Protein AF-A0A2N5KLJ8-F1 (afdb_monomer_lite)

Secondary structure (DSSP, 8-state):
------HHHHHHHHHHHHHHHHHHHHHHHHHHHHHHHHHHHTT---BHHHHHT--S---TT---SS-----SSSPPPP---PPPPPB-

Radius of gyration: 17.75 Å; chains: 1; bounding box: 42×29×48 Å

Sequence (88 aa):
MVPDLDPEDREKRLKFNQLLADSLV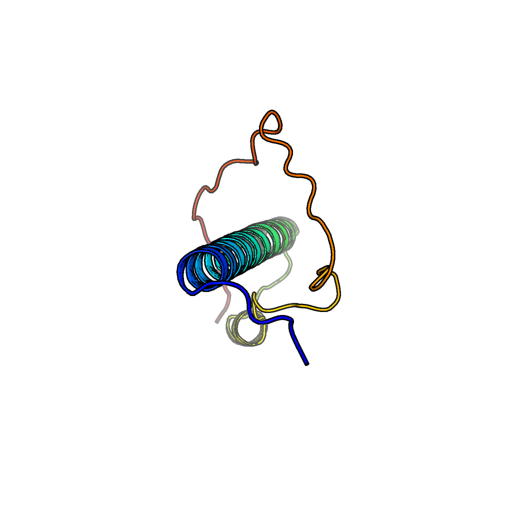LQNAADMTRVLRSLAQEGYPLRREEVSQLSPYLTEHVKRFGDYVVDLETVPDPLDGQMPELAD

Structure (mmCIF, N/CA/C/O backbone):
data_AF-A0A2N5KLJ8-F1
#
_entry.id   AF-A0A2N5KLJ8-F1
#
loop_
_atom_site.group_PDB
_atom_site.id
_atom_site.type_symbol
_atom_site.label_atom_id
_atom_site.label_alt_id
_atom_site.label_comp_id
_atom_site.label_asym_id
_atom_site.label_entity_id
_atom_site.label_seq_id
_atom_site.pdbx_PDB_ins_code
_atom_site.Cartn_x
_atom_site.Cartn_y
_atom_site.Cartn_z
_atom_site.occupancy
_atom_site.B_iso_or_equiv
_atom_site.auth_seq_id
_atom_site.auth_comp_id
_atom_site.auth_asym_id
_atom_site.auth_atom_id
_atom_site.pdbx_PDB_model_num
ATOM 1 N N . MET A 1 1 ? 16.920 -16.942 -21.199 1.00 44.12 1 MET A N 1
ATOM 2 C CA . MET A 1 1 ? 17.999 -16.016 -21.593 1.00 44.12 1 MET A CA 1
ATOM 3 C C . MET A 1 1 ? 17.350 -14.664 -21.818 1.00 44.12 1 MET A C 1
ATOM 5 O O . MET A 1 1 ? 16.596 -14.523 -22.770 1.00 44.12 1 MET A O 1
ATOM 9 N N . VAL A 1 2 ? 17.502 -13.736 -20.872 1.00 54.53 2 VAL A N 1
ATOM 10 C CA . VAL A 1 2 ? 17.124 -12.331 -21.101 1.00 54.53 2 VAL A CA 1
ATOM 11 C C . VAL A 1 2 ? 18.112 -11.808 -22.154 1.00 54.53 2 VAL A C 1
ATOM 13 O O . VAL A 1 2 ? 19.278 -12.195 -22.062 1.00 54.53 2 VAL A O 1
ATOM 16 N N . PRO A 1 3 ? 17.698 -11.029 -23.170 1.00 54.97 3 PRO A N 1
ATOM 17 C CA . PRO A 1 3 ? 18.649 -10.433 -24.106 1.00 54.97 3 PRO A CA 1
ATOM 18 C C . PRO A 1 3 ? 19.725 -9.680 -23.319 1.00 54.97 3 PRO A C 1
ATOM 20 O O . PRO A 1 3 ? 19.418 -9.165 -22.238 1.00 54.97 3 PRO A O 1
ATOM 23 N N . ASP A 1 4 ? 20.949 -9.603 -23.843 1.00 67.31 4 ASP A N 1
ATOM 24 C CA . ASP A 1 4 ? 21.965 -8.677 -23.336 1.00 67.31 4 ASP A CA 1
ATOM 25 C C . ASP A 1 4 ? 21.445 -7.244 -23.523 1.00 67.31 4 ASP A C 1
ATOM 27 O O . ASP A 1 4 ? 21.719 -6.578 -24.516 1.00 67.31 4 ASP A O 1
ATOM 31 N N . LEU A 1 5 ? 20.615 -6.788 -22.583 1.00 67.56 5 LEU A N 1
ATOM 32 C CA . LEU A 1 5 ? 20.362 -5.374 -22.387 1.00 67.56 5 LEU A CA 1
ATOM 33 C C . LEU A 1 5 ? 21.680 -4.748 -21.980 1.00 67.56 5 LEU A C 1
ATOM 35 O O . LEU A 1 5 ? 22.395 -5.299 -21.123 1.00 67.56 5 LEU A O 1
ATOM 39 N N . ASP A 1 6 ? 21.967 -3.605 -22.593 1.00 88.00 6 ASP A N 1
ATOM 40 C CA . ASP A 1 6 ? 23.110 -2.806 -22.210 1.00 88.00 6 ASP A CA 1
ATOM 41 C C . ASP A 1 6 ? 23.057 -2.489 -20.695 1.00 88.00 6 ASP A C 1
ATOM 43 O O . ASP A 1 6 ? 22.005 -2.599 -20.040 1.00 88.00 6 ASP A O 1
ATOM 47 N N . PRO A 1 7 ? 24.208 -2.190 -20.074 1.00 89.00 7 PRO A N 1
ATOM 48 C CA . PRO A 1 7 ? 24.255 -1.947 -18.636 1.00 89.00 7 PRO A CA 1
ATOM 49 C C . PRO A 1 7 ? 23.307 -0.832 -18.170 1.00 89.00 7 PRO A C 1
ATOM 51 O O . PRO A 1 7 ? 22.761 -0.927 -17.070 1.00 89.00 7 PRO A O 1
ATOM 54 N N . GLU A 1 8 ? 23.080 0.186 -19.002 1.00 90.12 8 GLU A N 1
ATOM 55 C CA . GLU A 1 8 ? 22.254 1.347 -18.671 1.00 90.12 8 GLU A CA 1
ATOM 56 C C . GLU A 1 8 ? 20.761 0.984 -18.618 1.00 90.12 8 GLU A C 1
ATOM 58 O O . GLU A 1 8 ? 20.062 1.300 -17.653 1.00 90.12 8 GLU A O 1
ATOM 63 N N . ASP A 1 9 ? 20.263 0.249 -19.606 1.00 87.94 9 ASP A N 1
ATOM 64 C CA . ASP A 1 9 ? 18.884 -0.216 -19.663 1.00 87.94 9 ASP A CA 1
ATOM 65 C C . ASP A 1 9 ? 18.582 -1.234 -18.562 1.00 87.94 9 ASP A C 1
ATOM 67 O O . ASP A 1 9 ? 17.471 -1.276 -18.019 1.00 87.94 9 ASP A O 1
ATOM 71 N N . ARG A 1 10 ? 19.575 -2.045 -18.180 1.00 83.81 10 ARG A N 1
ATOM 72 C CA . ARG A 1 10 ? 19.461 -2.935 -17.020 1.00 83.81 10 ARG A CA 1
ATOM 73 C C . ARG A 1 10 ? 19.288 -2.142 -15.728 1.00 83.81 10 ARG A C 1
ATOM 75 O O . ARG A 1 10 ? 18.425 -2.487 -14.919 1.00 83.81 10 ARG A O 1
ATOM 82 N N . GLU A 1 11 ? 20.075 -1.087 -15.544 1.00 90.44 11 GLU A N 1
ATOM 83 C CA . GLU A 1 11 ? 19.975 -0.206 -14.382 1.00 90.44 11 GLU A CA 1
ATOM 84 C C . GLU A 1 11 ? 18.616 0.508 -14.333 1.00 90.44 11 GLU A C 1
ATOM 86 O O . GLU A 1 11 ? 17.965 0.515 -13.285 1.00 90.44 11 GLU A O 1
ATOM 91 N N . LYS A 1 12 ? 18.137 1.031 -15.469 1.00 87.81 12 LYS A N 1
ATOM 92 C CA . LYS A 1 12 ? 16.803 1.647 -15.582 1.00 87.81 12 LYS A CA 1
ATOM 93 C C . LYS A 1 12 ? 15.698 0.675 -15.178 1.00 87.81 12 LYS A C 1
ATOM 95 O O . LYS A 1 12 ? 14.838 1.030 -14.375 1.00 87.81 12 LYS A O 1
ATOM 100 N N . ARG A 1 13 ? 15.743 -0.567 -15.675 1.00 85.50 13 ARG A N 1
ATOM 101 C CA . ARG A 1 13 ? 14.762 -1.609 -15.320 1.00 85.50 13 ARG A CA 1
ATOM 102 C C . ARG A 1 13 ? 14.801 -1.967 -13.840 1.00 85.50 13 ARG A C 1
ATOM 104 O O . ARG A 1 13 ? 13.745 -2.129 -13.236 1.00 85.50 13 ARG A O 1
ATOM 111 N N . LEU A 1 14 ? 15.992 -2.081 -13.250 1.00 88.12 14 LEU A N 1
ATOM 112 C CA . LEU A 1 14 ? 16.132 -2.366 -11.821 1.00 88.12 14 LEU A CA 1
ATOM 113 C C . LEU A 1 14 ? 15.511 -1.248 -10.975 1.00 88.12 14 LEU A C 1
ATOM 115 O O . LEU A 1 14 ? 14.700 -1.529 -10.097 1.00 88.12 14 LEU A O 1
ATOM 119 N N . LYS A 1 15 ? 15.846 0.011 -11.276 1.00 89.81 15 LYS A N 1
ATOM 120 C CA . LYS A 1 15 ? 15.316 1.185 -10.569 1.00 89.81 15 LYS A CA 1
ATOM 121 C C . LYS A 1 15 ? 13.804 1.313 -10.719 1.00 89.81 15 LYS A C 1
ATOM 123 O O . LYS A 1 15 ? 13.117 1.563 -9.735 1.00 89.81 15 LYS A O 1
ATOM 128 N N . PHE A 1 16 ? 13.288 1.103 -11.927 1.00 86.81 16 PHE A N 1
ATOM 129 C CA . PHE A 1 16 ? 11.854 1.135 -12.194 1.00 86.81 16 PHE A CA 1
ATOM 130 C C . PHE A 1 16 ? 11.104 0.060 -11.402 1.00 86.81 16 PHE A C 1
ATOM 132 O O . PHE A 1 16 ? 10.124 0.363 -10.730 1.00 86.81 16 PHE A O 1
ATOM 139 N N . ASN A 1 17 ? 11.597 -1.181 -11.419 1.00 85.44 17 ASN A N 1
ATOM 140 C CA . ASN A 1 17 ? 10.983 -2.270 -10.663 1.00 85.44 17 ASN A CA 1
ATOM 141 C C . ASN A 1 17 ? 11.029 -2.024 -9.154 1.00 85.44 17 ASN A C 1
ATOM 143 O O . ASN A 1 17 ? 10.062 -2.338 -8.467 1.00 85.44 17 ASN A O 1
ATOM 147 N N . GLN A 1 18 ? 12.132 -1.466 -8.646 1.00 89.19 18 GLN A N 1
ATOM 148 C CA . GLN A 1 18 ? 12.249 -1.106 -7.236 1.00 89.19 18 GLN A CA 1
ATOM 149 C C . GLN A 1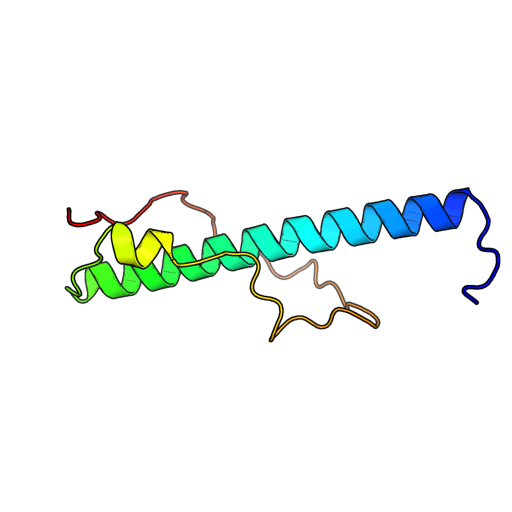 18 ? 11.218 -0.039 -6.858 1.00 89.19 18 GLN A C 1
ATOM 151 O O . GLN A 1 18 ? 10.462 -0.235 -5.914 1.00 89.19 18 GLN A O 1
ATOM 156 N N . LEU A 1 19 ? 11.127 1.037 -7.645 1.00 89.44 19 LEU A N 1
ATOM 157 C CA . LEU A 1 19 ? 10.152 2.102 -7.427 1.00 89.44 19 LEU A CA 1
ATOM 158 C C . LEU A 1 19 ? 8.718 1.562 -7.439 1.00 89.44 19 LEU A C 1
ATOM 160 O O . LEU A 1 19 ? 7.951 1.854 -6.529 1.00 89.44 19 LEU A O 1
ATOM 164 N N . LEU A 1 20 ? 8.369 0.740 -8.433 1.00 86.25 20 LEU A N 1
ATOM 165 C CA . LEU A 1 20 ? 7.048 0.120 -8.507 1.00 86.25 20 LEU A CA 1
ATOM 166 C C . LEU A 1 20 ? 6.751 -0.759 -7.290 1.00 86.25 20 LEU A C 1
ATOM 168 O O . LEU A 1 20 ? 5.649 -0.692 -6.751 1.00 86.25 20 LEU A O 1
ATOM 172 N N . ALA A 1 21 ? 7.710 -1.583 -6.861 1.00 85.75 21 ALA A N 1
ATOM 173 C CA . ALA A 1 21 ? 7.539 -2.445 -5.697 1.00 85.75 21 ALA A CA 1
ATOM 174 C C . ALA A 1 21 ? 7.310 -1.622 -4.421 1.00 85.75 21 ALA A C 1
ATOM 176 O O . ALA A 1 21 ? 6.387 -1.923 -3.665 1.00 85.75 21 ALA A O 1
ATOM 177 N N . ASP A 1 22 ? 8.094 -0.563 -4.214 1.00 89.81 22 ASP A N 1
ATOM 178 C CA . ASP A 1 22 ? 7.970 0.309 -3.044 1.00 89.81 22 ASP A CA 1
ATOM 179 C C . ASP A 1 22 ? 6.638 1.074 -3.046 1.00 89.81 22 ASP A C 1
ATOM 181 O O . ASP A 1 22 ? 5.948 1.11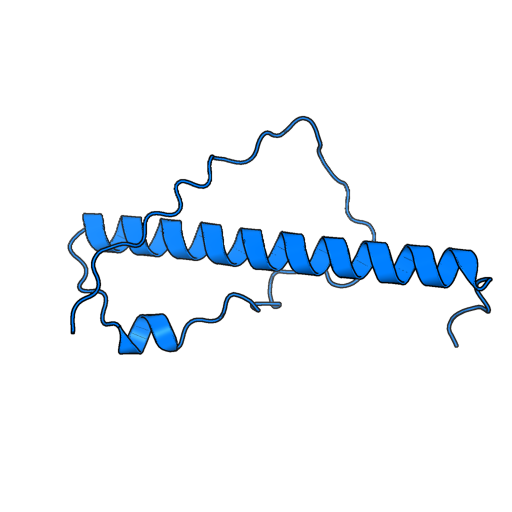8 -2.026 1.00 89.81 22 ASP A O 1
ATOM 185 N N . SER A 1 23 ? 6.225 1.615 -4.198 1.00 87.94 23 SER A N 1
ATOM 186 C CA . SER A 1 23 ? 4.924 2.280 -4.354 1.00 87.94 23 SER A CA 1
ATOM 187 C C . SER A 1 23 ? 3.754 1.337 -4.076 1.00 87.94 23 SER A C 1
ATOM 189 O O . SER A 1 23 ? 2.796 1.717 -3.407 1.00 87.94 23 SER A O 1
ATOM 191 N N . LEU A 1 24 ? 3.838 0.094 -4.548 1.00 86.81 24 LEU A N 1
ATOM 192 C CA . LEU A 1 24 ? 2.806 -0.913 -4.337 1.00 86.81 24 LEU A CA 1
ATOM 193 C C . LEU A 1 24 ? 2.693 -1.323 -2.862 1.00 86.81 24 LEU A C 1
ATOM 195 O O . LEU A 1 24 ? 1.590 -1.392 -2.326 1.00 86.81 24 LEU A O 1
ATOM 199 N N . VAL A 1 25 ? 3.822 -1.581 -2.194 1.00 89.12 25 VAL A N 1
ATOM 200 C CA . VAL A 1 25 ? 3.842 -1.936 -0.764 1.00 89.12 25 VAL A CA 1
ATOM 201 C C . VAL A 1 25 ? 3.267 -0.799 0.077 1.00 89.12 25 VAL A C 1
ATOM 203 O O . VAL A 1 25 ? 2.497 -1.055 1.005 1.00 89.12 25 VAL A O 1
ATOM 206 N N . LEU A 1 26 ? 3.592 0.450 -0.267 1.00 89.00 26 LEU A N 1
ATOM 207 C CA . LEU A 1 26 ? 3.022 1.623 0.387 1.00 89.00 26 LEU A CA 1
ATOM 208 C C . LEU A 1 26 ? 1.499 1.688 0.208 1.00 89.00 26 LEU A C 1
ATOM 210 O O . LEU A 1 26 ? 0.786 1.880 1.192 1.00 89.00 26 LEU A O 1
ATOM 214 N N . 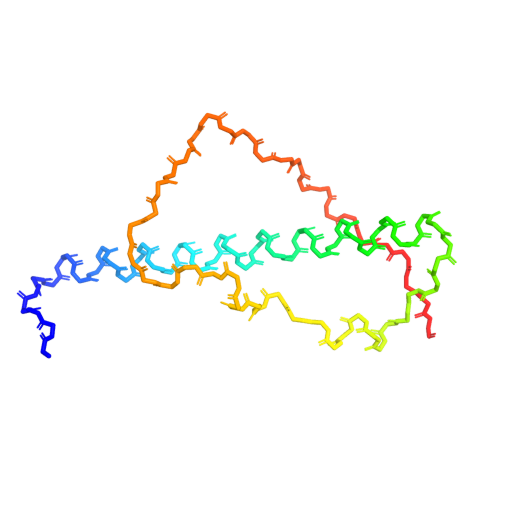GLN A 1 27 ? 1.001 1.498 -1.017 1.00 87.12 27 GLN A N 1
ATOM 215 C CA . GLN A 1 27 ? -0.435 1.524 -1.299 1.00 87.12 27 GLN A CA 1
ATOM 216 C C . GLN A 1 27 ? -1.176 0.405 -0.553 1.00 87.12 27 GLN A C 1
ATOM 218 O O . GLN A 1 27 ? -2.174 0.672 0.112 1.00 87.12 27 GLN A O 1
ATOM 223 N N . ASN A 1 28 ? -0.636 -0.818 -0.554 1.00 88.81 28 ASN A N 1
ATOM 224 C CA . ASN A 1 28 ? -1.191 -1.934 0.213 1.00 88.81 28 ASN A CA 1
ATOM 225 C C . ASN A 1 28 ? -1.297 -1.595 1.705 1.00 88.81 28 ASN A C 1
ATOM 227 O O . ASN A 1 28 ? -2.347 -1.791 2.313 1.00 88.81 28 ASN A O 1
ATOM 231 N N . ALA A 1 29 ? -0.226 -1.064 2.303 1.00 89.88 29 ALA A N 1
ATOM 232 C CA . ALA A 1 29 ? -0.232 -0.678 3.711 1.00 89.88 29 ALA A CA 1
ATOM 233 C C . ALA A 1 29 ? -1.268 0.422 4.006 1.00 89.88 29 ALA A C 1
ATOM 235 O O . ALA A 1 29 ? -1.956 0.366 5.030 1.00 89.88 29 ALA A O 1
ATOM 236 N N . ALA A 1 30 ? -1.405 1.402 3.108 1.00 89.25 30 ALA A N 1
ATOM 237 C CA . ALA A 1 30 ? -2.388 2.474 3.228 1.00 89.25 30 ALA A CA 1
ATOM 238 C C . ALA A 1 30 ? -3.825 1.939 3.182 1.00 89.25 30 ALA A C 1
ATOM 240 O O . ALA A 1 30 ? -4.628 2.257 4.062 1.00 89.25 30 ALA A O 1
ATOM 241 N N . ASP A 1 31 ? -4.133 1.078 2.214 1.00 88.56 31 ASP A N 1
ATOM 242 C CA . ASP A 1 31 ? -5.464 0.492 2.053 1.00 88.56 31 ASP A CA 1
ATOM 243 C C . ASP A 1 31 ? -5.816 -0.435 3.217 1.00 88.56 31 ASP A C 1
ATOM 245 O O . ASP A 1 31 ? -6.904 -0.334 3.784 1.00 88.56 31 ASP A O 1
ATOM 249 N N . MET A 1 32 ? -4.873 -1.270 3.660 1.00 89.69 32 MET A N 1
ATOM 250 C CA . MET A 1 32 ? -5.048 -2.102 4.853 1.00 89.69 32 MET A CA 1
ATOM 251 C C . MET A 1 32 ? -5.351 -1.250 6.090 1.00 89.69 32 MET A C 1
ATOM 253 O O . MET A 1 32 ? -6.271 -1.561 6.842 1.00 89.69 32 MET A O 1
ATOM 257 N N . THR A 1 33 ? -4.624 -0.147 6.284 1.00 90.00 33 THR A N 1
ATOM 258 C CA . THR A 1 33 ? -4.844 0.766 7.418 1.00 90.00 33 THR A CA 1
ATOM 259 C C . THR A 1 33 ? -6.227 1.418 7.361 1.00 90.00 33 THR A C 1
ATOM 261 O O . THR A 1 33 ? -6.889 1.544 8.393 1.00 90.00 33 THR A O 1
ATOM 264 N N . ARG A 1 34 ? -6.704 1.788 6.165 1.00 89.81 34 ARG A N 1
ATOM 265 C CA . ARG A 1 34 ? -8.059 2.330 5.971 1.00 89.81 34 ARG A CA 1
ATOM 266 C C . ARG A 1 34 ? -9.131 1.318 6.341 1.00 89.81 34 ARG A C 1
ATOM 268 O O . ARG A 1 34 ? -10.034 1.655 7.099 1.00 89.81 34 ARG A O 1
ATOM 275 N N . VAL A 1 35 ? -8.996 0.081 5.866 1.00 90.69 35 VAL A N 1
ATOM 276 C CA . VAL A 1 35 ? -9.935 -1.006 6.178 1.00 90.69 35 VAL A CA 1
ATOM 277 C C . VAL A 1 35 ? -9.959 -1.287 7.679 1.00 90.69 35 VAL A C 1
ATOM 279 O O . VAL A 1 35 ? -11.035 -1.353 8.268 1.00 90.69 35 VAL A O 1
ATOM 282 N N . LEU A 1 36 ? -8.790 -1.380 8.323 1.00 91.56 36 LEU A N 1
ATOM 283 C CA . LEU A 1 36 ? -8.703 -1.544 9.777 1.00 91.56 36 LEU A CA 1
ATOM 284 C C . LEU A 1 36 ? -9.422 -0.401 10.503 1.00 91.56 36 LEU A C 1
ATOM 286 O O . LEU A 1 36 ? -10.179 -0.637 11.437 1.00 91.56 36 LEU A O 1
ATOM 290 N N . ARG A 1 37 ? -9.261 0.843 10.052 1.00 89.00 37 ARG A N 1
ATOM 291 C CA . ARG A 1 37 ? -9.963 1.977 10.657 1.00 89.00 37 ARG A CA 1
ATOM 292 C C . ARG A 1 37 ? -11.479 1.885 10.507 1.00 89.00 37 ARG A C 1
ATOM 294 O O . ARG A 1 37 ? -12.180 2.145 11.481 1.00 89.00 37 ARG A O 1
ATOM 301 N N . SER A 1 38 ? -11.981 1.515 9.331 1.00 91.31 38 SER A N 1
ATOM 302 C CA . SER A 1 38 ? -13.417 1.297 9.123 1.00 91.31 38 SER A CA 1
ATOM 303 C C . SER A 1 38 ? -13.954 0.222 10.070 1.00 91.31 38 SER A C 1
ATOM 305 O O . SER A 1 38 ? -14.947 0.456 10.751 1.00 91.31 38 SER A O 1
ATOM 307 N N . LEU A 1 39 ? -13.232 -0.893 10.227 1.00 92.38 39 LEU A N 1
ATOM 308 C CA . LEU A 1 39 ? -13.597 -1.949 11.176 1.00 92.38 39 LEU A CA 1
ATOM 309 C C . LEU A 1 39 ? -13.617 -1.451 12.630 1.00 92.38 39 LEU A C 1
ATOM 311 O O . LEU A 1 39 ? -14.556 -1.745 13.368 1.00 92.38 39 LEU A O 1
ATOM 315 N N . ALA A 1 40 ? -12.629 -0.652 13.040 1.00 90.38 40 ALA A N 1
ATOM 316 C CA . ALA A 1 40 ? -12.613 -0.051 14.374 1.00 90.38 40 ALA A CA 1
ATOM 317 C C . ALA A 1 40 ? -13.812 0.891 14.599 1.00 90.38 40 ALA A C 1
ATOM 319 O O . ALA A 1 40 ? -14.424 0.871 15.665 1.00 90.38 40 ALA A O 1
ATOM 320 N N . GLN A 1 41 ? -14.183 1.690 13.591 1.00 90.12 41 GLN A N 1
ATOM 321 C CA . GLN A 1 41 ? -15.343 2.593 13.646 1.00 90.12 41 GLN A CA 1
ATOM 322 C C . GLN A 1 41 ? -16.678 1.843 13.717 1.00 90.12 41 GLN A C 1
ATOM 324 O O . GLN A 1 41 ? -17.615 2.315 14.357 1.00 90.12 41 GLN A O 1
ATOM 329 N N . GLU A 1 42 ? -16.757 0.667 13.100 1.00 93.88 42 GLU A N 1
ATOM 330 C CA . GLU A 1 42 ? -17.904 -0.241 13.197 1.00 93.88 42 GL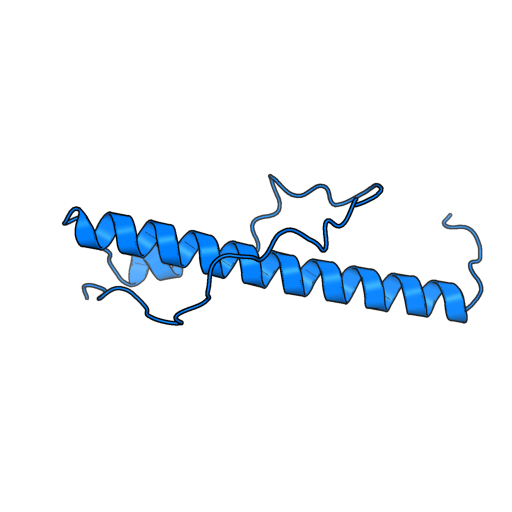U A CA 1
ATOM 331 C C . GLU A 1 42 ? -17.983 -0.966 14.558 1.00 93.88 42 GLU A C 1
ATOM 333 O O . GLU A 1 42 ? -18.973 -1.638 14.845 1.00 93.88 42 GLU A O 1
ATOM 338 N N . GLY A 1 43 ? -16.975 -0.800 15.424 1.00 91.12 43 GLY A N 1
ATOM 339 C CA . GLY A 1 43 ? -16.925 -1.386 16.763 1.00 91.12 43 GLY A CA 1
ATOM 340 C C . GLY A 1 43 ? -16.321 -2.789 16.814 1.00 91.12 43 GLY A C 1
ATOM 341 O O . GLY A 1 43 ? -16.453 -3.466 17.836 1.00 91.12 43 GLY A O 1
ATOM 342 N N . TYR A 1 44 ? -15.658 -3.243 15.744 1.00 90.56 44 TYR A N 1
ATOM 343 C CA . TYR A 1 44 ? -14.924 -4.506 15.781 1.00 90.56 44 TYR A CA 1
ATOM 344 C C . TYR A 1 44 ? -13.658 -4.361 16.640 1.00 90.56 44 TYR A C 1
ATOM 346 O O . TYR A 1 44 ? -12.874 -3.432 16.425 1.00 90.56 44 TYR A O 1
ATOM 354 N N . PRO A 1 45 ? -13.412 -5.280 17.590 1.00 87.62 45 PRO A N 1
ATOM 355 C CA . PRO A 1 45 ? -12.186 -5.268 18.374 1.00 87.62 45 PRO A CA 1
ATOM 356 C C . PRO A 1 45 ? -11.005 -5.691 17.494 1.00 87.62 45 PRO A C 1
ATOM 358 O O . PRO A 1 45 ? -10.975 -6.811 16.988 1.00 87.62 45 PRO A O 1
ATOM 361 N N . LEU A 1 46 ? -10.025 -4.805 17.325 1.00 90.00 46 LEU A N 1
ATOM 362 C CA . LEU A 1 46 ? -8.781 -5.102 16.613 1.00 90.00 46 LEU A CA 1
ATOM 363 C C . LEU A 1 46 ? -7.684 -5.430 17.620 1.00 90.00 46 LEU A C 1
ATOM 365 O O . LEU A 1 46 ? -7.181 -4.526 18.287 1.00 90.00 46 LEU A O 1
ATOM 369 N N . ARG A 1 47 ? -7.295 -6.703 17.730 1.00 91.25 47 ARG A N 1
ATOM 370 C CA . ARG A 1 47 ? -6.197 -7.105 18.619 1.00 91.25 47 ARG A CA 1
ATOM 371 C C . ARG A 1 47 ? -4.855 -6.890 17.945 1.00 91.25 47 ARG A C 1
ATOM 373 O O . ARG A 1 47 ? -4.691 -7.161 16.749 1.00 91.25 47 ARG A O 1
ATOM 380 N N . ARG A 1 48 ? -3.864 -6.445 18.714 1.00 87.81 48 ARG A N 1
ATOM 381 C CA . ARG A 1 48 ? -2.508 -6.218 18.204 1.00 87.81 48 ARG A CA 1
ATOM 382 C C . ARG A 1 48 ? -1.906 -7.480 17.578 1.00 87.81 48 ARG A C 1
ATOM 384 O O . ARG A 1 48 ? -1.236 -7.382 16.550 1.00 87.81 48 ARG A O 1
ATOM 391 N N . GLU A 1 49 ? -2.176 -8.656 18.139 1.00 90.19 49 GLU A N 1
ATOM 392 C CA . GLU A 1 49 ? -1.689 -9.941 17.627 1.00 90.19 49 GLU A CA 1
ATOM 393 C C . GLU A 1 49 ? -2.229 -10.209 16.225 1.00 90.19 49 GLU A C 1
ATOM 395 O O . GLU A 1 49 ? -1.477 -10.648 15.361 1.00 90.19 49 GLU A O 1
ATOM 400 N N . GLU A 1 50 ? -3.501 -9.903 15.971 1.00 88.50 50 GLU A N 1
ATOM 401 C CA . GLU A 1 50 ? -4.142 -10.129 14.673 1.00 88.50 50 GLU A CA 1
ATOM 402 C C . GLU A 1 50 ? -3.576 -9.197 13.610 1.00 88.50 50 GLU A C 1
ATOM 404 O O . GLU A 1 50 ? -3.205 -9.645 12.525 1.00 88.50 50 GLU A O 1
ATOM 409 N N . VAL A 1 51 ? -3.425 -7.913 13.946 1.00 89.31 51 VAL A N 1
ATOM 410 C CA . VAL A 1 51 ? -2.828 -6.926 13.039 1.00 89.31 51 VAL A CA 1
ATOM 411 C C . VAL A 1 51 ? -1.366 -7.273 12.744 1.00 89.31 51 VAL A C 1
ATOM 413 O O . VAL A 1 51 ? -0.915 -7.088 11.617 1.00 89.31 51 VAL A O 1
ATOM 416 N N . SER A 1 52 ? -0.635 -7.849 13.705 1.00 88.38 52 SER A N 1
ATOM 417 C CA . SER A 1 52 ? 0.763 -8.266 13.510 1.00 88.38 52 SER A CA 1
ATOM 418 C C . SER A 1 52 ? 0.944 -9.429 12.526 1.00 88.38 52 SER A C 1
ATOM 420 O O . SER A 1 52 ? 2.035 -9.596 11.983 1.00 88.38 52 SER A O 1
ATOM 422 N N . GLN A 1 53 ? -0.105 -10.225 12.281 1.00 88.88 53 GLN A N 1
ATOM 423 C CA . GLN A 1 53 ? -0.076 -11.295 11.276 1.00 88.88 53 GLN A CA 1
ATOM 424 C C . GLN A 1 53 ? -0.264 -10.765 9.851 1.00 88.88 53 GLN A C 1
ATOM 426 O O . GLN A 1 53 ? 0.004 -11.479 8.883 1.00 88.88 53 GLN A O 1
ATOM 431 N N . LEU A 1 54 ? -0.748 -9.530 9.704 1.00 89.06 54 LEU A N 1
ATOM 432 C CA . LEU A 1 54 ? -0.954 -8.925 8.402 1.00 89.06 54 LEU A CA 1
ATOM 433 C C . LEU A 1 54 ? 0.382 -8.463 7.816 1.00 89.06 54 LEU A C 1
ATOM 435 O O . LEU A 1 54 ? 1.237 -7.910 8.506 1.00 89.06 54 LEU A O 1
ATOM 439 N N . SER A 1 55 ? 0.547 -8.656 6.510 1.00 88.38 55 SER A N 1
ATOM 440 C CA . SER A 1 55 ? 1.730 -8.212 5.775 1.00 88.38 55 SER A CA 1
ATOM 441 C C . SER A 1 55 ? 1.317 -7.354 4.582 1.00 88.38 55 SER A C 1
ATOM 443 O O . SER A 1 55 ? 0.445 -7.774 3.821 1.00 88.38 55 SER A O 1
ATOM 445 N N . PRO A 1 56 ? 1.964 -6.196 4.356 1.00 86.06 56 PRO A N 1
ATOM 446 C CA . PRO A 1 56 ? 1.711 -5.374 3.173 1.00 86.06 56 PRO A CA 1
ATOM 447 C C . PRO A 1 56 ? 2.293 -5.989 1.886 1.00 86.06 56 PRO A C 1
ATOM 449 O O . PRO A 1 56 ? 2.024 -5.506 0.788 1.00 86.06 56 PRO A O 1
ATOM 452 N N . TYR A 1 57 ? 3.059 -7.083 1.987 1.00 83.56 57 TYR A N 1
ATOM 453 C CA . TYR A 1 57 ? 3.664 -7.797 0.856 1.00 83.56 57 TYR A CA 1
ATOM 454 C C . TYR A 1 57 ? 2.720 -8.831 0.217 1.00 83.56 57 TYR A C 1
ATOM 456 O O . TYR A 1 57 ? 3.140 -9.923 -0.172 1.00 83.56 57 TYR A O 1
ATOM 464 N N . LEU A 1 58 ? 1.432 -8.506 0.102 1.00 77.31 58 LEU A N 1
ATOM 465 C CA . LEU A 1 58 ? 0.478 -9.332 -0.635 1.00 77.31 58 LEU A CA 1
ATOM 466 C C . LEU A 1 58 ? 0.730 -9.185 -2.142 1.00 77.31 58 LEU A C 1
ATOM 468 O O . LEU A 1 58 ? 0.742 -8.081 -2.681 1.00 77.31 58 LEU A O 1
ATOM 472 N N . THR A 1 59 ? 0.950 -10.313 -2.823 1.00 73.69 59 THR A N 1
ATOM 473 C CA . THR A 1 59 ? 1.313 -10.347 -4.255 1.00 73.69 59 THR A CA 1
ATOM 474 C C . THR A 1 59 ? 0.258 -10.998 -5.146 1.00 73.69 59 THR A C 1
ATOM 476 O O . THR A 1 59 ? 0.384 -10.941 -6.365 1.00 73.69 59 THR A O 1
ATOM 479 N N . GLU A 1 60 ? -0.794 -11.580 -4.560 1.00 77.44 60 GLU A N 1
ATOM 480 C CA . GLU A 1 60 ? -1.829 -12.335 -5.281 1.00 77.44 60 GLU A CA 1
ATOM 481 C C . GLU A 1 60 ? -2.555 -11.491 -6.338 1.00 77.44 60 GLU A C 1
ATOM 483 O O . GLU A 1 60 ? -2.776 -11.948 -7.456 1.00 77.44 60 GLU A O 1
ATOM 488 N N . HIS A 1 61 ? -2.853 -10.232 -6.017 1.00 72.56 61 HIS A N 1
ATOM 489 C CA . HIS A 1 61 ? -3.594 -9.321 -6.896 1.00 72.56 61 HIS A CA 1
ATOM 490 C C . HIS A 1 61 ? -2.687 -8.475 -7.805 1.00 72.56 61 HIS A C 1
ATOM 492 O O . HIS A 1 61 ? -3.160 -7.580 -8.505 1.00 72.56 61 HIS A O 1
ATOM 498 N N . VAL A 1 62 ? -1.374 -8.723 -7.792 1.00 76.19 62 VAL A N 1
ATOM 499 C CA . VAL A 1 62 ? -0.377 -7.845 -8.411 1.00 76.19 62 VAL A CA 1
ATOM 500 C C . VAL A 1 62 ? 0.079 -8.428 -9.740 1.00 76.19 62 VAL A C 1
ATOM 502 O O . VAL A 1 62 ? 0.599 -9.544 -9.818 1.00 76.19 62 VAL A O 1
ATOM 505 N N . LYS A 1 63 ? -0.021 -7.635 -10.808 1.00 74.31 63 LYS A N 1
ATOM 506 C CA . LYS A 1 63 ? 0.488 -8.021 -12.126 1.00 74.31 63 LYS A CA 1
ATOM 507 C C . LYS A 1 63 ? 2.016 -7.896 -12.177 1.00 74.31 63 LYS A C 1
ATOM 509 O O . LYS A 1 63 ? 2.568 -6.930 -12.687 1.00 74.31 63 LYS A O 1
ATOM 514 N N . ARG A 1 64 ? 2.739 -8.889 -11.652 1.00 66.81 64 ARG A N 1
ATOM 515 C CA . ARG A 1 64 ? 4.217 -8.860 -11.564 1.00 66.81 64 ARG A CA 1
ATOM 516 C C . ARG A 1 64 ? 4.932 -8.732 -12.921 1.00 66.81 64 ARG A C 1
ATOM 518 O O . ARG A 1 64 ? 6.070 -8.273 -12.961 1.00 66.81 64 ARG A O 1
ATOM 525 N N . PHE A 1 65 ? 4.285 -9.139 -14.015 1.00 70.25 65 PHE A N 1
ATOM 526 C CA . PHE A 1 65 ? 4.841 -9.083 -15.367 1.00 70.25 65 PHE A CA 1
ATOM 527 C C . PHE A 1 65 ? 3.880 -8.425 -16.359 1.00 70.25 65 PHE A C 1
ATOM 529 O O . PHE A 1 65 ? 2.677 -8.691 -16.349 1.00 70.25 65 PHE A O 1
ATOM 536 N N . GLY A 1 66 ? 4.444 -7.643 -17.275 1.00 71.56 66 GLY A N 1
ATOM 537 C CA . GLY A 1 66 ? 3.722 -6.925 -18.322 1.00 71.56 66 GLY A CA 1
ATOM 538 C C . GLY A 1 66 ? 3.765 -5.418 -18.111 1.00 71.56 66 GLY A C 1
ATOM 539 O O . GLY A 1 66 ? 4.397 -4.929 -17.176 1.00 71.56 66 GLY A O 1
ATOM 540 N N . ASP A 1 67 ? 3.092 -4.696 -18.998 1.00 73.31 67 ASP A N 1
ATOM 541 C CA . ASP A 1 67 ? 3.106 -3.239 -18.976 1.00 73.31 67 ASP A CA 1
ATOM 542 C C . ASP A 1 67 ? 2.106 -2.700 -17.948 1.00 73.31 67 ASP A C 1
ATOM 544 O O . ASP A 1 67 ? 0.945 -3.130 -17.899 1.00 73.31 67 ASP A O 1
ATOM 548 N N . TYR A 1 68 ? 2.581 -1.762 -17.130 1.00 73.62 68 TYR A N 1
ATOM 549 C CA . TYR A 1 68 ? 1.755 -0.927 -16.268 1.00 73.62 68 TYR A CA 1
ATOM 550 C C . TYR A 1 68 ? 1.417 0.357 -17.021 1.00 73.62 68 TYR A C 1
ATOM 552 O O . TYR A 1 68 ? 2.313 1.075 -17.464 1.00 73.62 68 TYR A O 1
ATOM 560 N N . VAL A 1 69 ? 0.125 0.654 -17.150 1.00 78.06 69 VAL A N 1
ATOM 561 C CA . VAL A 1 69 ? -0.335 1.977 -17.577 1.00 78.06 69 VAL A CA 1
ATOM 562 C C . VAL A 1 69 ? -0.457 2.823 -16.319 1.00 78.06 69 VAL A C 1
ATOM 564 O O . VAL A 1 69 ? -1.239 2.494 -15.431 1.00 78.06 69 VAL A O 1
ATOM 567 N N . VAL A 1 70 ? 0.362 3.867 -16.223 1.00 76.88 70 VAL A N 1
ATOM 568 C CA . VAL A 1 70 ? 0.344 4.794 -15.090 1.00 76.88 70 VAL A CA 1
ATOM 569 C C . VAL A 1 70 ? -0.577 5.952 -15.442 1.00 76.88 70 VAL A C 1
ATOM 571 O O . VAL A 1 70 ? -0.337 6.654 -16.422 1.00 76.88 70 VAL A O 1
ATOM 574 N N . ASP A 1 71 ? -1.615 6.140 -14.638 1.00 83.69 71 ASP A N 1
ATOM 575 C CA . ASP A 1 71 ? -2.430 7.347 -14.663 1.00 83.69 71 ASP A CA 1
ATOM 576 C C . ASP A 1 71 ? -1.833 8.367 -13.684 1.00 83.69 71 ASP A C 1
ATOM 578 O O . ASP A 1 71 ? -1.669 8.077 -12.500 1.00 83.69 71 ASP A O 1
ATOM 582 N N . LEU A 1 72 ? -1.460 9.538 -14.199 1.00 84.69 72 LEU A N 1
ATOM 583 C CA . LEU A 1 72 ? -0.886 10.638 -13.420 1.00 84.69 72 LEU A CA 1
ATOM 584 C C . LEU A 1 72 ? -1.914 11.731 -13.094 1.00 84.69 72 LEU A C 1
ATOM 586 O O . LEU A 1 72 ? -1.594 12.657 -12.351 1.00 84.69 72 LEU A O 1
ATOM 590 N N . GLU A 1 73 ? -3.119 11.654 -13.661 1.00 91.56 73 GLU A N 1
ATOM 591 C CA . GLU A 1 73 ? -4.203 12.604 -13.405 1.00 91.56 73 GLU A CA 1
ATOM 592 C C . GLU A 1 73 ? -5.005 12.208 -12.160 1.00 91.56 73 GLU A C 1
ATOM 594 O O . GLU A 1 73 ? -5.531 13.072 -11.453 1.00 91.56 73 GLU A O 1
ATOM 599 N N . THR A 1 74 ? -5.058 10.909 -11.854 1.00 86.06 74 THR A N 1
ATOM 600 C CA . THR A 1 74 ? -5.690 10.403 -10.635 1.00 86.06 74 THR A CA 1
ATOM 601 C C . THR A 1 74 ? -4.860 10.771 -9.404 1.00 86.06 74 THR A C 1
ATOM 603 O O . THR A 1 74 ? -3.773 10.242 -9.169 1.00 86.06 74 THR A O 1
ATOM 606 N N . VAL A 1 75 ? -5.403 11.667 -8.578 1.00 84.56 75 VAL A N 1
ATOM 607 C CA . VAL A 1 75 ? -4.821 12.013 -7.279 1.00 84.56 75 VAL A CA 1
ATOM 608 C C . VAL A 1 75 ? -5.189 10.917 -6.275 1.00 84.56 75 VAL A C 1
ATOM 610 O O . VAL A 1 75 ? -6.381 10.696 -6.052 1.00 84.56 75 VAL A O 1
ATOM 613 N N . PRO A 1 76 ? -4.209 10.230 -5.659 1.00 78.12 76 PRO A N 1
ATOM 614 C CA . PRO A 1 76 ? -4.502 9.250 -4.629 1.00 78.12 76 PRO A CA 1
ATOM 615 C C . PRO A 1 76 ? -5.103 9.946 -3.409 1.00 78.12 76 PRO A C 1
ATOM 617 O O . PRO A 1 76 ? -4.726 11.064 -3.050 1.00 78.12 76 PRO A O 1
ATOM 620 N N . ASP A 1 77 ? -6.023 9.256 -2.748 1.00 81.88 77 ASP A N 1
ATOM 621 C CA . ASP A 1 77 ? -6.569 9.704 -1.475 1.00 81.88 77 ASP A CA 1
ATOM 622 C C . ASP A 1 77 ? -5.440 10.001 -0.464 1.00 81.88 77 ASP A C 1
ATOM 624 O O . ASP A 1 77 ? -4.445 9.266 -0.415 1.00 81.88 77 ASP A O 1
ATOM 628 N N . PRO A 1 78 ? -5.6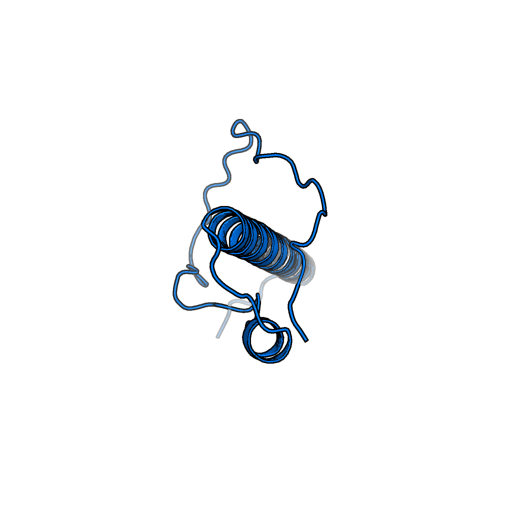03 11.009 0.407 1.00 81.81 78 PRO A N 1
ATOM 629 C CA . PRO A 1 78 ? -4.561 11.419 1.337 1.00 81.81 78 PRO A CA 1
ATOM 630 C C . PRO A 1 78 ? -4.143 10.298 2.303 1.00 81.81 78 PRO A C 1
ATOM 632 O O . PRO A 1 78 ? -4.955 9.504 2.788 1.00 81.81 78 PRO A O 1
ATOM 635 N N . LEU A 1 79 ? -2.844 10.269 2.605 1.00 77.25 79 LEU A N 1
ATOM 636 C CA . LEU A 1 79 ? -2.267 9.482 3.690 1.00 77.25 79 LEU A CA 1
ATOM 637 C C . LEU A 1 79 ? -2.290 10.344 4.956 1.00 77.25 79 LEU A C 1
ATOM 639 O O . LEU A 1 79 ? -1.535 11.305 5.067 1.00 77.25 79 LEU A O 1
ATOM 643 N N . ASP A 1 80 ? -3.159 10.025 5.907 1.00 75.44 80 ASP A N 1
ATOM 644 C CA . ASP A 1 80 ? -3.265 10.746 7.185 1.00 75.44 80 ASP A CA 1
ATOM 645 C C . ASP A 1 80 ? -2.389 10.142 8.298 1.00 75.44 80 ASP A C 1
ATOM 647 O O . ASP A 1 80 ? -2.230 10.747 9.356 1.00 75.44 80 ASP A O 1
ATOM 651 N N . GLY A 1 81 ? -1.794 8.966 8.061 1.00 71.94 81 GLY A N 1
ATOM 652 C CA . GLY A 1 81 ? -0.841 8.307 8.962 1.00 71.94 81 GLY A CA 1
ATOM 653 C C . GLY A 1 81 ? -1.421 7.873 10.314 1.00 71.94 81 GLY A C 1
ATOM 654 O O . GLY A 1 81 ? -0.669 7.455 11.193 1.00 71.94 81 GLY A O 1
ATOM 655 N N . GLN A 1 82 ? -2.737 7.975 10.506 1.00 76.81 82 GLN A N 1
ATOM 656 C CA . GLN A 1 82 ? -3.385 7.672 11.779 1.00 76.81 82 GLN A CA 1
ATOM 657 C C . GLN A 1 82 ? -3.705 6.179 11.886 1.00 76.81 82 GLN A C 1
ATOM 659 O O . GLN A 1 82 ? -4.514 5.645 11.125 1.00 76.81 82 GLN A O 1
ATOM 664 N N . MET A 1 83 ? -3.101 5.505 12.860 1.00 76.06 83 MET A N 1
ATOM 665 C CA . MET A 1 83 ? -3.449 4.122 13.186 1.00 76.06 83 MET A CA 1
ATOM 666 C C . MET A 1 83 ? -4.729 4.078 14.035 1.00 76.06 83 MET A C 1
ATOM 668 O O . MET A 1 83 ? -4.896 4.941 14.900 1.00 76.06 83 MET A O 1
ATOM 672 N N . PRO A 1 84 ? -5.629 3.100 13.816 1.00 78.94 84 PRO A N 1
ATOM 673 C CA . PRO A 1 84 ? -6.746 2.869 14.727 1.00 78.94 84 PRO A CA 1
ATOM 674 C C . PRO A 1 84 ? -6.237 2.438 16.109 1.00 78.94 84 PRO A C 1
ATOM 676 O O . PRO A 1 84 ? -5.149 1.867 16.225 1.00 78.94 84 PRO A O 1
ATOM 679 N N . GLU A 1 85 ? -7.023 2.700 17.156 1.00 81.75 85 GLU A N 1
ATOM 680 C CA . GLU A 1 85 ? -6.728 2.159 18.483 1.00 81.75 85 GLU A CA 1
ATOM 681 C C . GLU A 1 85 ? -6.786 0.630 18.434 1.00 81.75 85 GLU A C 1
ATOM 683 O O . GLU A 1 85 ? -7.749 0.041 17.941 1.00 81.75 85 GLU A O 1
ATOM 688 N N . LEU A 1 86 ? -5.716 -0.002 18.914 1.00 83.44 86 LEU A N 1
ATOM 689 C CA . LEU A 1 86 ? -5.600 -1.451 18.991 1.00 83.44 86 LEU A CA 1
ATOM 690 C C . LEU A 1 86 ? -5.864 -1.880 20.427 1.00 83.44 86 LEU A C 1
ATOM 692 O O . LEU A 1 86 ? -5.328 -1.278 21.358 1.00 83.44 86 LEU A O 1
ATOM 696 N N . ALA A 1 87 ? -6.661 -2.928 20.582 1.00 76.75 87 ALA A N 1
ATOM 697 C CA . ALA A 1 87 ? -6.804 -3.617 21.848 1.00 76.75 87 ALA A CA 1
ATOM 698 C C . ALA A 1 87 ? -5.529 -4.416 22.164 1.00 76.75 87 ALA A C 1
ATOM 700 O O . ALA A 1 87 ? -4.827 -4.872 21.248 1.00 76.75 87 ALA A O 1
ATOM 701 N N . ASP A 1 88 ? -5.262 -4.558 23.461 1.00 77.75 88 ASP A N 1
ATOM 702 C CA . ASP A 1 88 ? -4.239 -5.456 24.005 1.00 77.75 88 ASP A CA 1
ATOM 703 C C . ASP A 1 88 ? -4.603 -6.939 23.823 1.00 77.75 88 ASP A C 1
ATOM 705 O O . ASP A 1 88 ? -5.814 -7.271 23.736 1.00 77.75 88 ASP A O 1
#

pLDDT: mean 83.16, std 9.07, range [44.12, 93.88]

Foldseek 3Di:
DPPPDDPVVVVVVVVVLVVVQVVQLVVLVQVVQVVQQVCVVVVHAAAPVNVVVDGSPDCPPPPSDDDDDDDPPDDDDDDPVDGRDHDD